Protein AF-A0A933MH12-F1 (afdb_monomer)

Solvent-accessible surface area (backbone atoms only — not comparable to full-atom values): 6310 Å² total; per-residue (Å²): 103,82,48,74,53,72,46,78,41,47,100,91,42,72,48,76,49,78,44,89,44,95,62,58,70,66,58,59,49,60,70,42,44,69,66,73,67,57,64,29,44,34,90,77,77,70,43,64,67,54,45,81,44,81,46,67,45,95,81,70,70,41,64,34,37,32,40,38,23,82,86,76,54,26,32,34,44,34,38,51,37,72,75,65,65,83,42,71,45,66,52,86,57,58,44,60,78,69,82,73,78,83,126

pLDDT: mean 71.12, std 11.51, range [38.84, 87.62]

Nearest PDB structures (foldseek):
  7qby-assembly1_A  TM=3.092E-01  e=1.648E+00  Homo sapiens
  7jsq-assembly1_A  TM=4.325E-01  e=9.196E+00  Homo sapiens
  2yro-assembly1_A  TM=3.444E-01  e=9.196E+00  Homo sapiens
  5kz5-assembly1_J  TM=2.693E-01  e=5.185E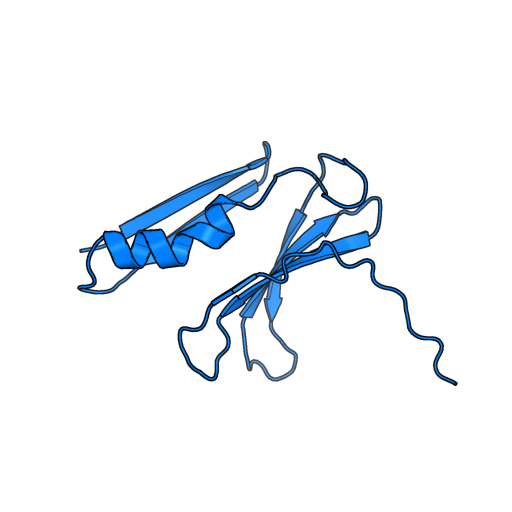+00  Homo sapiens
  2it9-assembly1_A  TM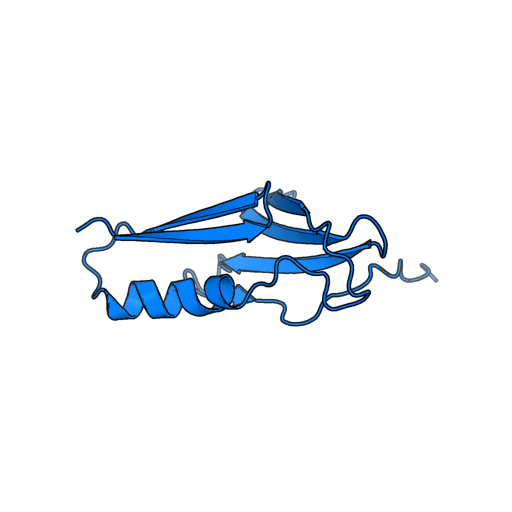=3.041E-01  e=9.739E+00  Prochlorococcus marinus str. NATL2A

Foldseek 3Di:
DKDWDKDDQAPVDIDIDIDDDPDDPVVVCVLCVLVVPHHCAAPVPRHNDWDKDWDADPVSQFIKIWIADPPQRWIWIWGAHVVVGPRIDTPPDRDHDDPDPPD

Secondary structure (DSSP, 8-state):
--EEEEEEEETTEEEEEEE-SS--HHHHHHHHHHHHT--SS-TTT--S--EEEEEE-TTS--EEEEEE-TTT-EEEEEEEETTTTTEEEE--S-EE--PPP--

Sequence (103 aa):
MEITVTKKINPTTQISIKFDEEGDLKEALLKATPFMQMSGTCGACGDDKVILQARQTKDGKYIYVELYCPKCKAKQSFGEYKQPKGALFLKGKWEKYTPQPQA

Structure (mmCIF, N/CA/C/O backbone):
data_AF-A0A933MH12-F1
#
_entry.id   AF-A0A933MH12-F1
#
loop_
_atom_site.group_PDB
_atom_site.id
_atom_site.type_symbol
_atom_site.label_atom_id
_atom_site.label_alt_id
_atom_site.label_comp_id
_atom_site.label_asym_id
_atom_site.label_entity_id
_atom_site.label_seq_id
_atom_site.pdbx_PDB_ins_code
_atom_site.Cartn_x
_atom_site.Cartn_y
_atom_site.Cartn_z
_atom_site.occupancy
_atom_site.B_iso_or_equiv
_atom_site.auth_seq_id
_atom_site.auth_comp_id
_atom_site.auth_asym_id
_atom_site.auth_atom_id
_atom_site.pdbx_PDB_model_num
ATOM 1 N N . MET A 1 1 ? -11.505 15.671 16.297 1.00 64.38 1 MET A N 1
ATOM 2 C CA . MET A 1 1 ? -10.247 16.241 15.762 1.00 64.38 1 MET A CA 1
ATOM 3 C C . MET A 1 1 ? -9.911 15.433 14.518 1.00 64.38 1 MET A C 1
ATOM 5 O O . MET A 1 1 ? -9.982 14.220 14.612 1.00 64.38 1 MET A O 1
ATOM 9 N N . GLU A 1 2 ? -9.642 16.058 13.369 1.00 70.06 2 GLU A N 1
ATOM 10 C CA . GLU A 1 2 ? -9.287 15.323 12.139 1.00 70.06 2 GLU A CA 1
ATOM 11 C C . GLU A 1 2 ? -7.762 15.143 12.093 1.00 70.06 2 GLU A C 1
ATOM 13 O O . GLU A 1 2 ? -7.023 16.126 12.188 1.00 70.06 2 GLU A O 1
ATOM 18 N N . ILE A 1 3 ? -7.281 13.902 11.963 1.00 72.44 3 ILE A N 1
ATOM 19 C CA . ILE A 1 3 ? -5.850 13.608 11.792 1.00 72.44 3 ILE A CA 1
ATOM 20 C C . ILE A 1 3 ? -5.639 13.043 10.390 1.00 72.44 3 ILE A C 1
ATOM 22 O O . ILE A 1 3 ? -6.163 11.985 10.049 1.00 72.44 3 ILE A O 1
ATOM 26 N N . THR A 1 4 ? -4.826 13.723 9.581 1.00 78.94 4 THR A N 1
ATOM 27 C CA . THR A 1 4 ? -4.416 13.229 8.260 1.00 78.94 4 THR A CA 1
ATOM 28 C C . THR A 1 4 ? -2.946 12.821 8.285 1.00 78.94 4 THR A C 1
ATOM 30 O O . THR A 1 4 ? -2.067 13.661 8.471 1.00 78.94 4 THR A O 1
ATOM 33 N N . VAL A 1 5 ? -2.658 11.540 8.039 1.00 76.19 5 VAL A N 1
ATOM 34 C CA . VAL A 1 5 ? -1.289 11.040 7.856 1.00 76.19 5 VAL A CA 1
ATOM 35 C C . VAL A 1 5 ? -1.005 10.905 6.370 1.00 76.19 5 VAL A C 1
ATOM 37 O O . VAL A 1 5 ? -1.683 10.165 5.660 1.00 76.19 5 VAL A O 1
ATOM 40 N N . THR A 1 6 ? 0.010 11.621 5.892 1.00 81.00 6 THR A N 1
ATOM 41 C CA . THR A 1 6 ? 0.408 11.617 4.483 1.00 81.00 6 THR A CA 1
ATOM 42 C C . THR A 1 6 ? 1.820 11.084 4.320 1.00 81.00 6 THR A C 1
ATOM 44 O O . THR A 1 6 ? 2.734 11.492 5.032 1.00 81.00 6 THR A O 1
ATOM 47 N N . LYS A 1 7 ? 2.013 10.215 3.327 1.00 80.69 7 LYS A N 1
ATOM 48 C CA . LYS A 1 7 ? 3.321 9.702 2.944 1.00 80.69 7 LYS A CA 1
ATOM 49 C C . LYS A 1 7 ? 3.502 9.689 1.435 1.00 80.69 7 LYS A C 1
ATOM 51 O O . LYS A 1 7 ? 2.714 9.098 0.698 1.00 80.69 7 LYS A O 1
ATOM 56 N N . LYS A 1 8 ? 4.611 10.271 0.985 1.00 82.00 8 LYS A N 1
ATOM 57 C CA . LYS A 1 8 ? 5.098 10.124 -0.385 1.00 82.00 8 LYS A CA 1
ATOM 58 C C . LYS A 1 8 ? 5.810 8.779 -0.530 1.00 82.00 8 LYS A C 1
ATOM 60 O O . LYS A 1 8 ? 6.713 8.471 0.243 1.00 82.00 8 LYS A O 1
ATOM 65 N N . ILE A 1 9 ? 5.380 7.975 -1.496 1.00 77.88 9 ILE A N 1
ATOM 66 C CA . ILE A 1 9 ? 5.941 6.647 -1.773 1.00 77.88 9 ILE A CA 1
ATOM 67 C C . ILE A 1 9 ? 7.058 6.760 -2.808 1.00 77.88 9 ILE A C 1
ATOM 69 O O . ILE A 1 9 ? 8.132 6.207 -2.617 1.00 77.88 9 ILE A O 1
ATOM 73 N N . ASN A 1 10 ? 6.832 7.517 -3.880 1.00 78.06 10 ASN A N 1
ATOM 74 C CA . ASN A 1 10 ? 7.808 7.796 -4.935 1.00 78.06 10 ASN A CA 1
ATOM 75 C C . ASN A 1 10 ? 7.471 9.162 -5.584 1.00 78.06 10 ASN A C 1
ATOM 77 O O . ASN A 1 10 ? 6.556 9.842 -5.106 1.00 78.06 10 ASN A O 1
ATOM 81 N N . PRO A 1 11 ? 8.184 9.629 -6.630 1.00 79.06 11 PRO A N 1
ATOM 82 C CA . PRO A 1 11 ? 7.911 10.931 -7.240 1.00 79.06 11 PRO A CA 1
ATOM 83 C C . PRO A 1 11 ? 6.467 11.132 -7.718 1.00 79.06 11 PRO A C 1
ATOM 85 O O . PRO A 1 11 ? 6.001 12.267 -7.706 1.00 79.06 11 PRO A O 1
ATOM 88 N N . THR A 1 12 ? 5.764 10.058 -8.092 1.00 76.94 12 THR A N 1
ATOM 89 C CA . THR A 1 12 ? 4.429 10.102 -8.711 1.00 76.94 12 THR A CA 1
ATOM 90 C C . THR A 1 12 ? 3.305 9.572 -7.818 1.00 76.94 12 THR A C 1
ATOM 92 O O . THR A 1 12 ? 2.142 9.653 -8.200 1.00 76.94 12 THR A O 1
ATOM 95 N N . THR A 1 13 ? 3.619 9.030 -6.637 1.00 74.81 13 THR A N 1
ATOM 96 C CA . THR A 1 13 ? 2.655 8.325 -5.780 1.00 74.81 13 THR A CA 1
ATOM 97 C C . THR A 1 13 ? 2.713 8.829 -4.342 1.00 74.81 13 THR A C 1
ATOM 99 O O . THR A 1 13 ? 3.769 8.812 -3.702 1.00 74.81 13 THR A O 1
ATOM 102 N N . GLN A 1 14 ? 1.552 9.205 -3.805 1.00 80.00 14 GLN A N 1
ATOM 103 C CA . GLN A 1 14 ? 1.354 9.631 -2.420 1.00 80.00 14 GLN A CA 1
ATOM 104 C C . GLN A 1 14 ? 0.133 8.923 -1.825 1.00 80.00 14 GLN A C 1
ATOM 106 O O . GLN A 1 14 ? -0.856 8.691 -2.515 1.00 80.00 14 GLN A O 1
ATOM 111 N N . ILE A 1 15 ? 0.214 8.591 -0.538 1.00 74.38 15 ILE A N 1
ATOM 112 C CA . ILE A 1 15 ? -0.876 8.030 0.260 1.00 74.38 15 ILE A CA 1
ATOM 113 C C . ILE A 1 15 ? -1.260 9.062 1.313 1.00 74.38 15 ILE A C 1
ATOM 115 O O . ILE A 1 15 ? -0.383 9.569 2.009 1.00 74.38 15 ILE A O 1
ATOM 119 N N . SER A 1 16 ? -2.554 9.333 1.454 1.00 74.50 16 SER A N 1
ATOM 120 C CA . SER A 1 16 ? -3.105 10.138 2.543 1.00 74.50 16 SER A CA 1
ATOM 121 C C . SER A 1 16 ? -4.213 9.345 3.227 1.00 74.50 16 SER A C 1
ATOM 123 O O . SER A 1 16 ? -5.162 8.916 2.573 1.00 74.50 16 SER A O 1
ATOM 125 N N . ILE A 1 17 ? -4.068 9.121 4.530 1.00 72.50 17 ILE A N 1
ATOM 126 C CA . ILE A 1 17 ? -5.026 8.399 5.368 1.00 72.50 17 ILE A CA 1
ATOM 127 C C . ILE A 1 17 ? -5.633 9.407 6.328 1.00 72.50 17 ILE A C 1
ATOM 129 O O . ILE A 1 17 ? -4.904 10.090 7.048 1.00 72.50 17 ILE A O 1
ATOM 133 N N . LYS A 1 18 ? -6.959 9.498 6.311 1.00 73.44 18 LYS A N 1
ATOM 134 C CA . LYS A 1 18 ? -7.728 10.325 7.233 1.00 73.44 18 LYS A CA 1
ATOM 135 C C . LYS A 1 18 ? -8.254 9.460 8.369 1.00 73.44 18 LYS A C 1
ATOM 137 O O . LYS A 1 18 ? -8.785 8.380 8.116 1.00 73.44 18 LYS A O 1
ATOM 142 N N . PHE A 1 19 ? -8.087 9.939 9.592 1.00 71.88 19 PHE A N 1
ATOM 143 C CA . PHE A 1 19 ? -8.638 9.341 10.797 1.00 71.88 19 PHE A CA 1
ATOM 144 C C . PHE A 1 19 ? -9.685 10.301 11.367 1.00 71.88 19 PHE A C 1
ATOM 146 O O . PHE A 1 19 ? -9.345 11.378 11.863 1.00 71.88 19 PHE A O 1
ATOM 153 N N . ASP A 1 20 ? -10.947 9.891 11.260 1.00 64.12 20 ASP A N 1
ATOM 154 C CA . ASP A 1 20 ? -12.124 10.570 11.804 1.00 64.12 20 ASP A CA 1
ATOM 155 C C . ASP A 1 20 ? -12.561 9.861 13.093 1.00 64.12 20 ASP A C 1
ATOM 157 O O . ASP A 1 20 ? -13.587 9.190 13.133 1.00 64.12 20 ASP A O 1
ATOM 161 N N . GLU A 1 21 ? -11.756 9.938 14.151 1.00 57.44 21 GLU A N 1
ATOM 162 C CA . GLU A 1 21 ? -12.153 9.441 15.473 1.00 57.44 21 GLU A CA 1
ATOM 163 C C . GLU A 1 21 ? -11.753 10.468 16.542 1.00 57.44 21 GLU A C 1
ATOM 165 O O . GLU A 1 21 ? -10.739 11.155 16.416 1.00 57.44 21 GLU A O 1
ATOM 170 N N . GLU A 1 22 ? -12.509 10.555 17.641 1.00 56.59 22 GLU A N 1
ATOM 171 C CA . GLU A 1 22 ? -12.093 11.213 18.900 1.00 56.59 22 GLU A CA 1
ATOM 172 C C . GLU A 1 22 ? -10.926 10.462 19.593 1.00 56.59 22 GLU A C 1
ATOM 174 O O . GLU A 1 22 ? -10.758 10.516 20.808 1.00 56.59 22 GLU A O 1
ATOM 179 N N . GLY A 1 23 ? -10.131 9.723 18.816 1.00 57.50 23 GLY A N 1
ATOM 180 C CA . GLY A 1 23 ? -9.059 8.847 19.256 1.00 57.50 23 GLY A CA 1
ATOM 181 C C . GLY A 1 23 ? -7.724 9.577 19.322 1.00 57.50 23 GLY A C 1
ATOM 182 O O . GLY A 1 23 ? -7.341 10.312 18.412 1.00 57.50 23 GLY A O 1
ATOM 183 N N . ASP A 1 24 ? -7.027 9.346 20.430 1.00 66.12 24 ASP A N 1
ATOM 184 C CA . ASP A 1 24 ? -5.679 9.805 20.748 1.00 66.12 24 ASP A CA 1
ATOM 185 C C . ASP A 1 24 ? -4.752 9.745 19.515 1.00 66.12 24 ASP A C 1
ATOM 187 O O . ASP A 1 24 ? -4.664 8.721 18.832 1.00 66.12 24 ASP A O 1
ATOM 191 N N . LEU A 1 25 ? -4.028 10.837 19.237 1.00 69.00 25 LEU A N 1
ATOM 192 C CA . LEU A 1 25 ? -3.037 10.954 18.157 1.00 69.00 25 LEU A CA 1
ATOM 193 C C . LEU A 1 25 ? -2.110 9.729 18.068 1.00 69.00 25 LEU A C 1
ATOM 195 O O . LEU A 1 25 ? -1.698 9.329 16.977 1.00 69.00 25 LEU A O 1
ATOM 199 N N . LYS A 1 26 ? -1.808 9.105 19.211 1.00 68.38 26 LYS A N 1
ATOM 200 C CA . LYS A 1 26 ? -1.008 7.880 19.292 1.00 68.38 26 LYS A CA 1
ATOM 201 C C . LYS A 1 26 ? -1.639 6.700 18.555 1.00 68.38 26 LYS A C 1
ATOM 203 O O . LYS A 1 26 ? -0.922 5.961 17.887 1.00 68.38 26 LYS A O 1
ATOM 208 N N . GLU A 1 27 ? -2.952 6.519 18.641 1.00 70.00 27 GLU A N 1
ATOM 209 C CA . GLU A 1 27 ? -3.647 5.409 17.987 1.00 70.00 27 GLU A CA 1
ATOM 210 C C . GLU A 1 27 ? -3.656 5.581 16.463 1.00 70.00 27 GLU A C 1
ATOM 212 O O . GLU A 1 27 ? -3.360 4.636 15.728 1.00 70.00 27 GLU A O 1
ATOM 217 N N . ALA A 1 28 ? -3.889 6.806 15.983 1.00 69.56 28 ALA A N 1
ATOM 218 C CA . ALA A 1 28 ? -3.790 7.138 14.562 1.00 69.56 28 ALA A CA 1
ATOM 219 C C . ALA A 1 28 ? -2.374 6.870 14.013 1.00 69.56 28 ALA A C 1
ATOM 221 O O . ALA A 1 28 ? -2.212 6.278 12.943 1.00 69.56 28 ALA A O 1
ATOM 222 N N . LEU A 1 29 ? -1.332 7.234 14.770 1.00 69.00 29 LEU A N 1
ATOM 223 C CA . LEU A 1 29 ? 0.062 6.963 14.399 1.00 69.00 29 LEU A CA 1
ATOM 224 C C . LEU A 1 29 ? 0.395 5.462 14.400 1.00 69.00 29 LEU A C 1
ATOM 226 O O . LEU A 1 29 ? 1.077 4.985 13.487 1.00 69.00 29 LEU A O 1
ATOM 230 N N . LEU A 1 30 ? -0.115 4.692 15.366 1.00 72.50 30 LEU A N 1
ATOM 231 C CA . LEU A 1 30 ? 0.046 3.233 15.396 1.00 72.50 30 LEU A CA 1
ATOM 232 C C . LEU A 1 30 ? -0.629 2.574 14.188 1.00 72.50 30 LEU A C 1
ATOM 234 O O . LEU A 1 30 ? 0.005 1.773 13.498 1.00 72.50 30 LEU A O 1
ATOM 238 N N . LYS A 1 31 ? -1.865 2.977 13.862 1.00 69.19 31 LYS A N 1
ATOM 239 C CA . LYS A 1 31 ? -2.582 2.521 12.661 1.00 69.19 31 LYS A CA 1
ATOM 240 C C . LYS A 1 31 ? -1.836 2.903 11.375 1.00 69.19 31 LYS A C 1
ATOM 242 O O . LYS A 1 31 ? -1.790 2.117 10.434 1.00 69.19 31 LYS A O 1
ATOM 247 N N . ALA A 1 32 ? -1.184 4.064 11.329 1.00 71.56 32 ALA A N 1
ATOM 248 C CA . ALA A 1 32 ? -0.426 4.511 10.159 1.00 71.56 32 ALA A CA 1
ATOM 249 C C . ALA A 1 32 ? 0.971 3.868 10.015 1.00 71.56 32 ALA A C 1
ATOM 251 O O . ALA A 1 32 ? 1.554 3.898 8.927 1.00 71.56 32 ALA A O 1
ATOM 252 N N . THR A 1 33 ? 1.520 3.269 11.077 1.00 72.56 33 THR A N 1
ATOM 253 C CA . THR A 1 33 ? 2.900 2.743 11.112 1.00 72.56 33 THR A CA 1
ATOM 254 C C . THR A 1 33 ? 3.219 1.753 9.975 1.00 72.56 33 THR A C 1
ATOM 256 O O . THR A 1 33 ? 4.259 1.918 9.331 1.00 72.56 33 THR A O 1
ATOM 259 N N . PRO A 1 34 ? 2.350 0.781 9.629 1.00 69.62 34 PRO A N 1
ATOM 260 C CA . PRO A 1 34 ? 2.612 -0.136 8.517 1.00 69.62 34 PRO A CA 1
ATOM 261 C C . PRO A 1 34 ? 2.751 0.579 7.163 1.00 69.62 34 PRO A C 1
ATOM 263 O O . PRO A 1 34 ? 3.621 0.241 6.362 1.00 69.62 34 PRO A O 1
ATOM 266 N N . PHE A 1 35 ? 1.950 1.622 6.926 1.00 71.00 35 PHE A N 1
ATOM 267 C CA . PHE A 1 35 ? 2.017 2.445 5.713 1.00 71.00 35 PHE A CA 1
ATOM 268 C C . PHE A 1 35 ? 3.306 3.282 5.693 1.00 71.00 35 PHE A C 1
ATOM 270 O O . PHE A 1 35 ? 3.983 3.420 4.667 1.00 71.00 35 PHE A O 1
ATOM 277 N N . MET A 1 36 ? 3.715 3.774 6.865 1.00 72.31 36 MET A N 1
ATOM 278 C CA . MET A 1 36 ? 4.971 4.498 7.059 1.00 72.31 36 MET A CA 1
ATOM 279 C C . MET A 1 36 ? 6.220 3.644 6.813 1.00 72.31 36 MET A C 1
ATOM 281 O O . MET A 1 36 ? 7.271 4.207 6.514 1.00 72.31 36 MET A O 1
ATOM 285 N N . GLN A 1 37 ? 6.114 2.315 6.782 1.00 71.56 37 GLN A N 1
ATOM 286 C CA . GLN A 1 37 ? 7.222 1.415 6.429 1.00 71.56 37 GLN A CA 1
ATOM 287 C C . GLN A 1 37 ? 7.290 1.047 4.939 1.00 71.56 37 GLN A C 1
ATOM 289 O O . GLN A 1 37 ? 8.274 0.470 4.484 1.00 71.56 37 GLN A O 1
ATOM 294 N N . MET A 1 38 ? 6.279 1.404 4.144 1.00 73.12 38 MET A N 1
ATOM 295 C CA . MET A 1 38 ? 6.241 1.062 2.719 1.00 73.12 38 MET A CA 1
ATOM 296 C C . MET A 1 38 ? 7.343 1.766 1.919 1.00 73.12 38 MET A C 1
ATOM 298 O O . MET A 1 38 ? 7.471 2.988 1.973 1.00 73.12 38 MET A O 1
ATOM 302 N N . SER A 1 39 ? 8.126 1.014 1.155 1.00 74.88 39 SER A N 1
ATOM 303 C CA . SER A 1 39 ? 9.147 1.593 0.281 1.00 74.88 39 SER A CA 1
ATOM 304 C C . SER A 1 39 ? 8.566 1.917 -1.096 1.00 74.88 39 SER A C 1
ATOM 306 O O . SER A 1 39 ? 7.731 1.175 -1.615 1.00 74.88 39 SER A O 1
ATOM 308 N N . GLY A 1 40 ? 9.050 3.001 -1.707 1.00 75.81 40 GLY A N 1
ATOM 309 C CA . GLY A 1 40 ? 8.850 3.280 -3.133 1.00 75.81 40 GLY A CA 1
ATOM 310 C C . GLY A 1 40 ? 9.572 2.307 -4.057 1.00 75.81 40 GLY A C 1
ATOM 311 O O . GLY A 1 40 ? 9.351 2.338 -5.261 1.00 75.81 40 GLY A O 1
ATOM 312 N N . THR A 1 41 ? 10.411 1.442 -3.493 1.00 84.44 41 THR A N 1
ATOM 313 C CA . THR A 1 41 ? 11.199 0.444 -4.205 1.00 84.44 41 THR A CA 1
ATOM 314 C C . THR A 1 41 ? 10.639 -0.954 -3.966 1.00 84.44 41 THR A C 1
ATOM 316 O O . THR A 1 41 ? 10.250 -1.323 -2.855 1.00 84.44 41 THR A O 1
ATOM 319 N N . CYS A 1 42 ? 10.636 -1.773 -5.011 1.00 84.94 42 CYS A N 1
ATOM 320 C CA . CYS A 1 42 ? 10.226 -3.162 -4.955 1.00 84.94 42 CYS A CA 1
ATOM 321 C C . CYS A 1 42 ? 11.219 -3.999 -4.142 1.00 84.94 42 CYS A C 1
ATOM 323 O O . CYS A 1 42 ? 12.338 -4.249 -4.589 1.00 84.94 42 CYS A O 1
ATOM 325 N N . GLY A 1 43 ? 10.784 -4.542 -3.004 1.00 82.94 43 GLY A N 1
ATOM 326 C CA . GLY A 1 43 ? 11.616 -5.408 -2.159 1.00 82.94 43 GLY A CA 1
ATOM 327 C C . GLY A 1 43 ? 12.004 -6.754 -2.790 1.00 82.94 43 GLY A C 1
ATOM 328 O O . GLY A 1 43 ? 12.866 -7.440 -2.256 1.00 82.94 43 GLY A O 1
ATOM 329 N N . ALA A 1 44 ? 11.398 -7.146 -3.919 1.00 85.12 44 ALA A N 1
ATOM 330 C CA . ALA A 1 44 ? 11.714 -8.400 -4.613 1.00 85.12 44 ALA A CA 1
ATOM 331 C C . ALA A 1 44 ? 12.732 -8.258 -5.756 1.00 85.12 44 ALA A C 1
ATOM 333 O O . ALA A 1 44 ? 13.360 -9.246 -6.130 1.00 85.12 44 ALA A O 1
ATOM 334 N N . CYS A 1 45 ? 12.850 -7.079 -6.373 1.00 85.94 45 CYS A N 1
ATOM 335 C CA . CYS A 1 45 ? 13.737 -6.884 -7.530 1.00 85.94 45 CYS A CA 1
ATOM 336 C C . CYS A 1 45 ? 14.506 -5.557 -7.537 1.00 85.94 45 CYS A C 1
ATOM 338 O O . CYS A 1 45 ? 15.235 -5.298 -8.490 1.00 85.94 45 CYS A O 1
ATOM 340 N N . GLY A 1 46 ? 14.330 -4.719 -6.512 1.00 85.12 46 GLY A N 1
ATOM 341 C CA . GLY A 1 46 ? 15.027 -3.442 -6.358 1.00 85.12 46 GLY A CA 1
ATOM 342 C C . GLY A 1 46 ? 14.554 -2.324 -7.288 1.00 85.12 46 GLY A C 1
ATOM 343 O O . GLY A 1 46 ? 15.157 -1.261 -7.293 1.00 85.12 46 GLY A O 1
ATOM 344 N N . ASP A 1 47 ? 13.505 -2.544 -8.083 1.00 86.12 47 ASP A N 1
ATOM 345 C CA . ASP A 1 47 ? 13.002 -1.532 -9.015 1.00 86.12 47 ASP A CA 1
ATOM 346 C C . ASP A 1 47 ? 12.268 -0.401 -8.288 1.00 86.12 47 ASP A C 1
ATOM 348 O O . ASP A 1 47 ? 11.486 -0.658 -7.375 1.00 86.12 47 ASP A O 1
ATOM 352 N N . ASP A 1 48 ? 12.498 0.841 -8.694 1.00 83.62 48 ASP A N 1
ATOM 353 C CA . ASP A 1 48 ? 11.899 2.047 -8.115 1.00 83.62 48 ASP A CA 1
ATOM 354 C C . ASP A 1 48 ? 10.530 2.394 -8.721 1.00 83.62 48 ASP A C 1
ATOM 356 O O . ASP A 1 48 ? 9.799 3.238 -8.192 1.00 83.62 48 ASP A O 1
ATOM 360 N N . LYS A 1 49 ? 10.132 1.718 -9.807 1.00 83.62 49 LYS A N 1
ATOM 361 C CA . LYS A 1 49 ? 8.785 1.840 -10.363 1.00 83.62 49 LYS A CA 1
ATOM 362 C C . LYS A 1 49 ? 7.856 0.907 -9.614 1.00 83.62 49 LYS A C 1
ATOM 364 O O . LYS A 1 49 ? 7.692 -0.265 -9.946 1.00 83.62 49 LYS A O 1
ATOM 369 N N . VAL A 1 50 ? 7.202 1.459 -8.604 1.00 84.12 50 VAL A N 1
ATOM 370 C CA . VAL A 1 50 ? 6.121 0.796 -7.880 1.00 84.12 50 VAL A 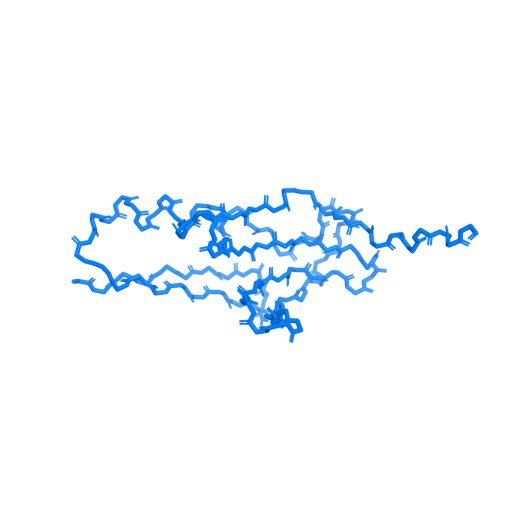CA 1
ATOM 371 C C . VAL A 1 50 ? 4.828 1.576 -8.071 1.00 84.12 50 VAL A C 1
ATOM 373 O O . VAL A 1 50 ? 4.799 2.798 -7.943 1.00 84.12 50 VAL A O 1
ATOM 376 N N . ILE A 1 51 ? 3.753 0.856 -8.379 1.00 84.19 51 ILE A N 1
ATOM 377 C CA . ILE A 1 51 ? 2.424 1.422 -8.605 1.00 84.19 51 ILE A CA 1
ATOM 378 C C . ILE A 1 51 ? 1.542 1.069 -7.417 1.00 84.19 51 ILE A C 1
ATOM 380 O O . ILE A 1 51 ? 1.465 -0.093 -7.028 1.00 84.19 51 ILE A O 1
ATOM 384 N N . LEU A 1 52 ? 0.849 2.063 -6.872 1.00 81.94 52 LEU A N 1
ATOM 385 C CA . LEU A 1 52 ? -0.173 1.862 -5.857 1.00 81.94 52 LEU A CA 1
ATOM 386 C C . LEU A 1 52 ? -1.541 1.669 -6.514 1.00 81.94 52 LEU A C 1
ATOM 388 O O . LEU A 1 52 ? -1.939 2.470 -7.357 1.00 81.94 52 LEU A O 1
ATOM 392 N N . GLN A 1 53 ? -2.266 0.625 -6.126 1.00 82.12 53 GLN A N 1
ATOM 393 C CA . GLN A 1 53 ? -3.594 0.319 -6.656 1.00 82.12 53 GLN A CA 1
ATOM 394 C C . GLN A 1 53 ? -4.562 0.023 -5.518 1.00 82.12 53 GLN A C 1
ATOM 396 O O . GLN A 1 53 ? -4.260 -0.788 -4.649 1.00 82.12 53 GLN A O 1
ATOM 401 N N . ALA A 1 54 ? -5.745 0.634 -5.545 1.00 75.69 54 ALA A N 1
ATOM 402 C CA . ALA A 1 54 ? -6.863 0.204 -4.716 1.00 7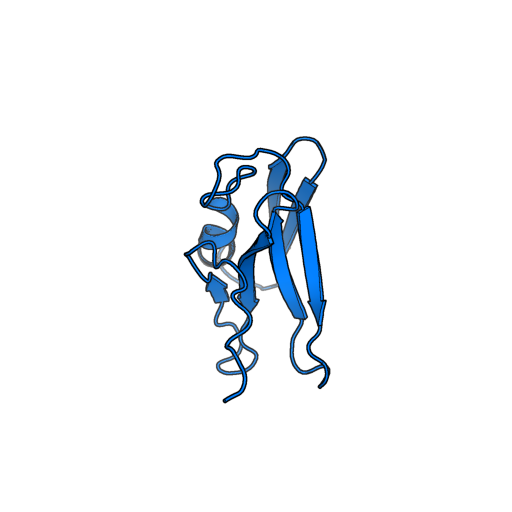5.69 54 ALA A CA 1
ATOM 403 C C . ALA A 1 54 ? -7.638 -0.897 -5.452 1.00 75.69 54 ALA A C 1
ATOM 405 O O . ALA A 1 54 ? -7.945 -0.781 -6.639 1.00 75.69 54 ALA A O 1
ATOM 406 N N . ARG A 1 55 ? -7.944 -1.981 -4.748 1.00 73.75 55 ARG A N 1
ATOM 407 C CA . ARG A 1 55 ? -8.666 -3.145 -5.253 1.00 73.75 55 ARG A CA 1
ATOM 408 C C . ARG A 1 55 ? -9.873 -3.399 -4.371 1.00 73.75 55 ARG A C 1
ATOM 410 O O . ARG A 1 55 ? -9.784 -3.361 -3.148 1.00 73.75 55 ARG A O 1
ATOM 417 N N . GLN A 1 56 ? -10.992 -3.717 -5.000 1.00 69.62 56 GLN A N 1
ATOM 418 C CA . GLN A 1 56 ? -12.198 -4.169 -4.324 1.00 69.62 56 GLN A CA 1
ATOM 419 C C . GLN A 1 56 ? -12.378 -5.660 -4.599 1.00 69.62 56 GLN A C 1
ATOM 421 O O . GLN A 1 56 ? -12.172 -6.118 -5.726 1.00 69.62 56 GLN A O 1
ATOM 426 N N . THR A 1 57 ? -12.734 -6.440 -3.581 1.00 68.69 57 THR A N 1
ATOM 427 C CA . THR A 1 57 ? -13.070 -7.850 -3.806 1.00 68.69 57 THR A CA 1
ATOM 428 C C . THR A 1 57 ? -14.369 -8.005 -4.581 1.00 68.69 57 THR A C 1
ATOM 430 O O . THR A 1 57 ? -15.247 -7.149 -4.504 1.00 68.69 57 THR A O 1
ATOM 433 N N . LYS A 1 58 ? -14.491 -9.117 -5.322 1.00 66.56 58 LYS A N 1
ATOM 434 C CA . LYS A 1 58 ? -15.658 -9.417 -6.172 1.00 66.56 58 LYS A CA 1
ATOM 435 C C . LYS A 1 58 ? -16.983 -9.342 -5.409 1.00 66.56 58 LYS A C 1
ATOM 437 O O . LYS A 1 58 ? -17.970 -8.882 -5.962 1.00 66.56 58 LYS A O 1
ATOM 442 N N . ASP A 1 59 ? -16.972 -9.701 -4.128 1.00 65.75 59 ASP A N 1
ATOM 443 C CA . ASP A 1 59 ? -18.164 -9.677 -3.275 1.00 65.75 59 ASP A CA 1
ATOM 444 C C . ASP A 1 59 ? -18.453 -8.288 -2.671 1.00 65.75 59 ASP A C 1
ATOM 446 O O . ASP A 1 59 ? -19.268 -8.166 -1.758 1.00 65.75 59 ASP A O 1
ATOM 450 N N . GLY A 1 60 ? -17.710 -7.241 -3.064 1.00 59.50 60 GLY A N 1
ATOM 451 C CA . GLY A 1 60 ? -17.765 -5.906 -2.449 1.00 59.50 60 GLY A CA 1
ATOM 452 C C . GLY A 1 60 ? -17.350 -5.900 -0.970 1.00 59.50 60 GLY A C 1
ATOM 453 O O . GLY A 1 60 ? -17.500 -4.907 -0.248 1.00 59.50 60 GLY A O 1
ATOM 454 N N . LYS A 1 61 ? -16.828 -7.034 -0.491 1.00 55.78 61 LYS A N 1
ATOM 455 C CA . LYS A 1 61 ? -16.627 -7.311 0.922 1.00 55.78 61 LYS A CA 1
ATOM 456 C C . LYS A 1 61 ? -15.391 -6.653 1.496 1.00 55.78 61 LYS A C 1
ATOM 458 O O . LYS A 1 61 ? -15.330 -6.636 2.702 1.00 55.78 61 LYS A O 1
ATOM 463 N N . TYR A 1 62 ? -14.463 -6.072 0.750 1.00 59.44 62 TYR A N 1
A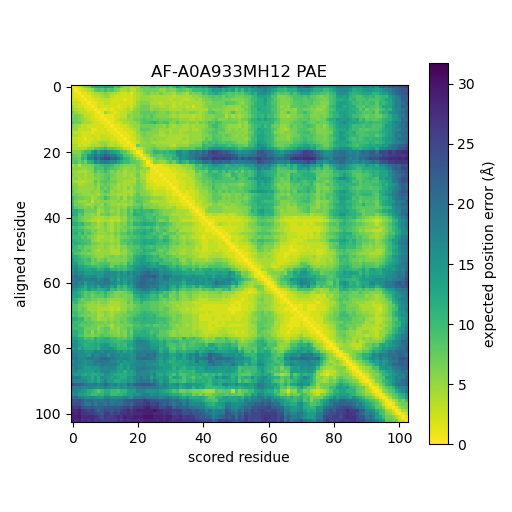TOM 464 C CA . TYR A 1 62 ? -13.448 -5.162 1.301 1.00 59.44 62 TYR A CA 1
ATOM 465 C C . TYR A 1 62 ? -12.718 -4.435 0.177 1.00 59.44 62 TYR A C 1
ATOM 467 O O . TYR A 1 62 ? -12.597 -4.959 -0.932 1.00 59.44 62 TYR A O 1
ATOM 475 N N . ILE A 1 63 ? -12.252 -3.226 0.487 1.00 64.94 63 ILE A N 1
ATOM 476 C CA . ILE A 1 63 ? -11.284 -2.491 -0.320 1.00 64.94 63 ILE A CA 1
ATOM 477 C C . ILE A 1 63 ? -9.930 -2.718 0.343 1.00 64.94 63 ILE A C 1
ATOM 479 O O . ILE A 1 63 ? -9.784 -2.517 1.546 1.00 64.94 63 ILE A O 1
ATOM 483 N N . TYR A 1 64 ? -8.957 -3.171 -0.429 1.00 73.12 64 TYR A N 1
ATOM 484 C CA . TYR A 1 64 ? -7.569 -3.249 -0.004 1.00 73.12 64 TYR A CA 1
ATOM 485 C C . TYR A 1 64 ? -6.719 -2.465 -0.989 1.00 73.12 64 TYR A C 1
ATOM 487 O O . TYR A 1 64 ? -7.139 -2.171 -2.107 1.00 73.12 64 TYR A O 1
ATOM 495 N N . VAL A 1 65 ? -5.514 -2.119 -0.580 1.00 77.25 65 VAL A N 1
ATOM 496 C CA . VAL A 1 65 ? -4.563 -1.442 -1.443 1.00 77.25 65 VAL A CA 1
ATOM 497 C C . VAL A 1 65 ? -3.368 -2.364 -1.646 1.00 77.25 65 VAL A C 1
ATOM 499 O O . VAL A 1 65 ? -2.987 -3.148 -0.779 1.00 77.25 65 VAL A O 1
ATOM 502 N N . GLU A 1 66 ? -2.787 -2.337 -2.832 1.00 82.81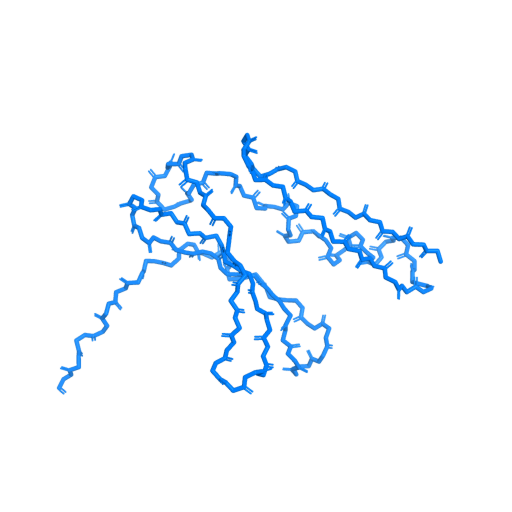 66 GLU A N 1
ATOM 503 C CA . GLU A 1 66 ? -1.603 -3.112 -3.160 1.00 82.81 66 GLU A CA 1
ATOM 504 C C . GLU A 1 66 ? -0.563 -2.235 -3.847 1.00 82.81 66 GLU A C 1
ATOM 506 O O . GLU A 1 66 ? -0.879 -1.410 -4.703 1.00 82.81 66 GLU A O 1
ATOM 511 N N . LEU A 1 67 ? 0.697 -2.420 -3.464 1.00 83.25 67 LEU A N 1
ATOM 512 C CA . LEU A 1 67 ? 1.830 -2.037 -4.286 1.00 83.25 67 LEU A CA 1
ATOM 513 C C . LEU A 1 67 ? 2.076 -3.139 -5.301 1.00 83.25 67 LEU A C 1
ATOM 515 O O . LEU A 1 67 ? 2.163 -4.312 -4.943 1.00 83.25 67 LEU A O 1
ATOM 519 N N . TYR A 1 68 ? 2.244 -2.748 -6.551 1.00 86.44 68 TYR A N 1
ATOM 520 C CA . TYR A 1 68 ? 2.536 -3.630 -7.664 1.00 86.44 68 TYR A CA 1
ATOM 521 C C . TYR A 1 68 ? 3.817 -3.175 -8.359 1.00 86.44 68 TYR A C 1
ATOM 523 O O . TYR A 1 68 ? 3.960 -2.006 -8.724 1.00 86.44 68 TYR A O 1
ATOM 531 N N . C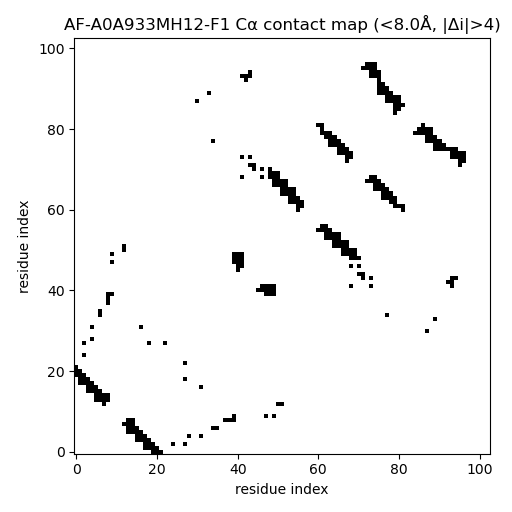YS A 1 69 ? 4.748 -4.107 -8.567 1.00 87.62 69 CYS A N 1
ATOM 532 C CA . CYS A 1 69 ? 5.932 -3.869 -9.382 1.00 87.62 69 CYS A CA 1
ATOM 533 C C . CYS A 1 69 ? 5.684 -4.378 -10.813 1.00 87.62 69 CYS A C 1
ATOM 535 O O . CYS A 1 69 ? 5.582 -5.592 -11.011 1.00 87.62 69 CYS A O 1
ATOM 537 N N . PRO A 1 70 ? 5.645 -3.504 -11.835 1.00 85.75 70 PRO A N 1
ATOM 538 C CA . PRO A 1 70 ? 5.411 -3.904 -13.219 1.00 85.75 70 PRO A CA 1
ATOM 539 C C . PRO A 1 70 ? 6.546 -4.753 -13.800 1.00 85.75 70 PRO A C 1
ATOM 541 O O . PRO A 1 70 ? 6.302 -5.545 -14.705 1.00 85.75 70 PRO A O 1
ATOM 544 N N . LYS A 1 71 ? 7.768 -4.637 -13.264 1.00 86.88 71 LYS A N 1
ATOM 545 C CA . LYS A 1 71 ? 8.941 -5.377 -13.745 1.00 86.88 71 LYS A CA 1
ATOM 546 C C . LYS A 1 71 ? 8.922 -6.848 -13.348 1.00 86.88 71 LYS A C 1
ATOM 548 O O . LYS A 1 71 ? 9.047 -7.718 -14.201 1.00 86.88 71 LYS A O 1
ATOM 553 N N . CYS A 1 72 ? 8.785 -7.141 -12.054 1.00 86.06 72 CYS A N 1
ATOM 554 C CA . CYS A 1 72 ? 8.856 -8.515 -11.544 1.00 86.06 72 CYS A CA 1
ATOM 555 C C . CYS A 1 72 ? 7.490 -9.114 -11.189 1.00 86.06 72 CYS A C 1
ATOM 557 O O . CYS A 1 72 ? 7.429 -10.259 -10.741 1.00 86.06 72 CYS A O 1
ATOM 559 N N . LYS A 1 73 ? 6.409 -8.339 -11.364 1.00 86.25 73 LYS A N 1
ATOM 560 C CA . LYS A 1 73 ? 5.021 -8.700 -11.037 1.00 86.25 73 LYS A CA 1
ATOM 561 C C . LYS A 1 73 ? 4.805 -9.078 -9.568 1.00 86.25 73 LYS A C 1
ATOM 563 O O . LYS A 1 73 ? 3.797 -9.696 -9.228 1.00 86.25 73 LYS A O 1
ATOM 568 N N . ALA A 1 74 ? 5.751 -8.731 -8.696 1.00 86.31 74 ALA A N 1
ATOM 569 C CA . ALA A 1 74 ? 5.588 -8.904 -7.265 1.00 86.31 74 ALA A CA 1
ATOM 570 C C . ALA A 1 74 ? 4.623 -7.852 -6.722 1.00 86.31 74 ALA A C 1
ATOM 572 O O . ALA A 1 74 ? 4.560 -6.725 -7.227 1.00 86.31 74 ALA A O 1
ATOM 573 N N . LYS A 1 75 ? 3.897 -8.230 -5.674 1.00 86.62 75 LYS A N 1
ATOM 574 C CA . LYS A 1 75 ? 2.926 -7.368 -5.013 1.00 86.62 75 LYS A CA 1
ATOM 575 C C . LYS A 1 75 ? 3.098 -7.372 -3.505 1.00 86.62 75 LYS A C 1
ATOM 577 O O . LYS A 1 75 ? 3.497 -8.377 -2.924 1.00 86.62 75 LYS A O 1
ATOM 582 N N . GLN A 1 76 ? 2.757 -6.253 -2.886 1.00 83.00 76 GLN A N 1
ATOM 583 C CA . GLN A 1 76 ? 2.677 -6.105 -1.441 1.00 83.00 76 GLN A CA 1
ATOM 584 C C . GLN A 1 76 ? 1.317 -5.503 -1.101 1.00 83.00 76 GLN A C 1
ATOM 586 O O . GLN A 1 76 ? 1.020 -4.381 -1.501 1.00 83.00 76 GLN A O 1
ATOM 591 N N . SER A 1 77 ? 0.471 -6.252 -0.401 1.00 79.38 77 SER A N 1
ATOM 592 C CA . SER A 1 77 ? -0.896 -5.822 -0.091 1.00 79.38 77 SER A CA 1
ATOM 593 C C . SER A 1 77 ? -1.007 -5.313 1.339 1.00 79.38 77 SER A C 1
ATOM 595 O O . SER A 1 77 ? -0.441 -5.896 2.267 1.00 79.38 77 SER A O 1
ATOM 597 N N . PHE A 1 78 ? -1.792 -4.259 1.510 1.00 76.75 78 PHE A N 1
ATOM 598 C CA . PHE A 1 78 ? -2.156 -3.690 2.793 1.00 76.75 78 PHE A CA 1
ATOM 599 C C . PHE A 1 78 ? -3.639 -3.333 2.804 1.00 76.75 78 PHE A C 1
ATOM 601 O O . PHE A 1 78 ? -4.228 -2.982 1.782 1.00 76.75 78 PHE A O 1
ATOM 608 N N . GLY A 1 79 ? -4.275 -3.431 3.956 1.00 70.19 79 GLY A N 1
ATOM 609 C CA . GLY A 1 79 ? -5.689 -3.112 4.060 1.00 70.19 79 GLY A CA 1
ATOM 610 C C . GLY A 1 79 ? -6.225 -3.403 5.441 1.00 70.19 79 GLY A C 1
ATOM 611 O O . GLY A 1 79 ? -5.474 -3.736 6.350 1.00 70.19 79 GLY A O 1
ATOM 612 N N . GLU A 1 80 ? -7.533 -3.288 5.581 1.00 67.12 80 GLU A N 1
ATOM 613 C CA . GLU A 1 80 ? -8.242 -3.605 6.811 1.00 67.12 80 GLU A CA 1
ATOM 614 C C . GLU A 1 80 ? -9.064 -4.877 6.598 1.00 67.12 80 GLU A C 1
ATOM 616 O O . GLU A 1 80 ? -9.774 -5.020 5.595 1.00 67.12 80 GLU A O 1
ATOM 621 N N . TYR A 1 81 ? -8.971 -5.824 7.528 1.00 60.25 81 TYR A N 1
ATOM 622 C CA . TYR A 1 81 ? -9.914 -6.928 7.582 1.00 60.25 81 TYR A CA 1
ATOM 623 C C . TYR A 1 81 ? -11.286 -6.392 7.990 1.00 60.25 81 TYR A C 1
ATOM 625 O O . TYR A 1 81 ? -11.419 -5.671 8.975 1.00 60.25 81 TYR A O 1
ATOM 633 N N . LYS A 1 82 ? -12.346 -6.802 7.282 1.00 55.91 82 LYS A N 1
ATOM 634 C CA . LYS A 1 82 ? -13.711 -6.498 7.744 1.00 55.91 82 LYS A CA 1
ATOM 635 C C . LYS A 1 82 ? -14.072 -7.224 9.039 1.00 55.91 82 LYS A C 1
ATOM 637 O O . LYS A 1 82 ? -14.953 -6.755 9.754 1.00 55.91 82 LYS A O 1
ATOM 642 N N . GLN A 1 83 ? -13.428 -8.358 9.323 1.00 51.75 83 GLN A N 1
ATOM 643 C CA . GLN A 1 83 ? -13.621 -9.138 10.542 1.00 51.75 83 GLN A CA 1
ATOM 644 C C . GLN A 1 83 ? -12.290 -9.779 10.979 1.00 51.75 83 GLN A C 1
ATOM 646 O O . GLN A 1 83 ? -11.743 -10.573 10.212 1.00 51.75 83 GLN A O 1
ATOM 651 N N . PRO A 1 84 ? -11.777 -9.459 12.184 1.00 52.84 84 PRO A N 1
ATOM 652 C CA . PRO A 1 84 ? -12.271 -8.420 13.097 1.00 52.84 84 PRO A CA 1
ATOM 653 C C . PRO A 1 84 ? -12.114 -7.012 12.487 1.00 52.84 84 PRO A C 1
ATOM 655 O O . PRO A 1 84 ? -11.077 -6.695 11.909 1.00 52.84 84 PRO A O 1
ATOM 658 N N . LYS A 1 85 ? -13.170 -6.191 12.578 1.00 54.97 85 LYS A N 1
ATOM 659 C CA . LYS A 1 85 ? -13.216 -4.814 12.048 1.00 54.97 85 LYS A CA 1
ATOM 660 C C . LYS A 1 85 ? -12.102 -3.975 12.690 1.00 54.97 85 LYS A C 1
ATOM 662 O O . LYS A 1 85 ? -11.875 -4.106 13.890 1.00 54.97 85 LYS A O 1
ATOM 667 N N . GLY A 1 86 ? -11.411 -3.139 11.918 1.00 53.25 86 GLY A N 1
ATOM 668 C CA . GLY A 1 86 ? -10.287 -2.327 12.397 1.00 53.25 86 GLY A CA 1
ATOM 669 C C . GLY A 1 86 ? -8.928 -3.039 12.420 1.00 53.25 86 GLY A C 1
ATOM 670 O O . GLY A 1 86 ? -7.914 -2.394 12.688 1.00 53.25 86 GLY A O 1
ATOM 671 N N . ALA A 1 87 ? -8.858 -4.342 12.121 1.00 60.03 87 ALA A N 1
ATOM 672 C CA . ALA A 1 87 ? -7.581 -5.049 12.064 1.00 60.03 87 ALA A CA 1
ATOM 673 C C . ALA A 1 87 ? -6.871 -4.780 10.733 1.00 60.03 87 ALA A C 1
ATOM 675 O O . ALA A 1 87 ? -7.219 -5.336 9.689 1.00 60.03 87 ALA A O 1
ATOM 676 N N . LEU A 1 88 ? -5.846 -3.933 10.778 1.00 63.56 88 LEU A N 1
ATOM 677 C CA . LEU A 1 88 ? -4.974 -3.673 9.641 1.00 63.56 88 LEU A CA 1
ATOM 678 C C . LEU A 1 88 ? -4.069 -4.877 9.374 1.00 63.56 88 LEU A C 1
ATOM 680 O O . LEU A 1 88 ? -3.467 -5.437 10.289 1.00 63.56 88 LEU A O 1
ATOM 684 N N . PHE A 1 89 ? -3.923 -5.247 8.106 1.00 66.38 89 PHE A N 1
ATOM 685 C CA . PHE A 1 89 ? -2.903 -6.182 7.665 1.00 66.38 89 PHE A CA 1
ATOM 686 C C . PHE A 1 89 ? -1.890 -5.493 6.771 1.00 66.38 89 PHE A C 1
ATOM 688 O O . PHE A 1 89 ? -2.222 -4.703 5.888 1.00 66.38 89 PHE 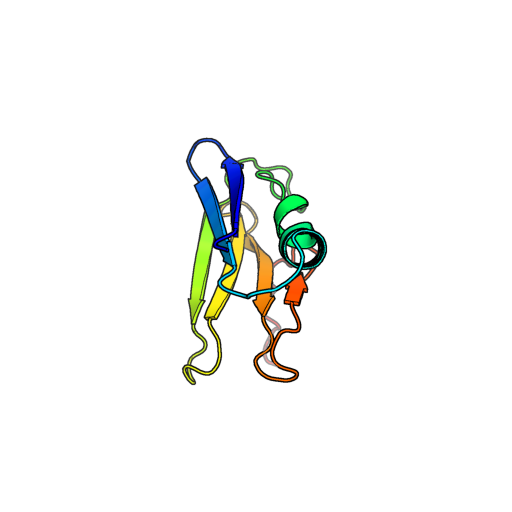A O 1
ATOM 695 N N . LEU A 1 90 ? -0.638 -5.888 6.965 1.00 63.78 90 LEU A N 1
ATOM 696 C CA . LEU A 1 90 ? 0.427 -5.708 6.003 1.00 63.78 90 LEU A CA 1
ATOM 697 C C . LEU A 1 90 ? 0.900 -7.106 5.629 1.00 63.78 90 LEU A C 1
ATOM 699 O O . LEU A 1 90 ? 1.496 -7.805 6.451 1.00 63.78 90 LEU A O 1
ATOM 703 N N . LYS A 1 91 ? 0.656 -7.536 4.390 1.00 65.88 91 LYS A N 1
ATOM 704 C CA . LYS A 1 91 ? 1.360 -8.709 3.875 1.00 65.88 91 LYS A CA 1
ATOM 705 C C . LYS A 1 91 ? 2.808 -8.288 3.655 1.00 65.88 91 LYS A C 1
ATOM 707 O O . LYS A 1 91 ? 3.150 -7.683 2.647 1.00 65.88 91 LYS A O 1
ATOM 712 N N . GLY A 1 92 ? 3.635 -8.524 4.673 1.00 56.59 92 GLY A N 1
ATOM 713 C CA . GLY A 1 92 ? 4.980 -7.957 4.807 1.00 56.59 92 GLY A CA 1
ATOM 714 C C . GLY A 1 92 ? 5.999 -8.428 3.769 1.00 56.59 92 GLY A C 1
ATOM 715 O O . GLY A 1 92 ? 7.087 -7.867 3.701 1.00 56.59 92 GLY A O 1
ATOM 716 N N . LYS A 1 93 ? 5.674 -9.427 2.942 1.00 65.06 93 LYS A N 1
ATOM 717 C CA . LYS A 1 93 ? 6.561 -9.907 1.881 1.00 65.06 93 LYS A CA 1
ATOM 718 C C . LYS A 1 93 ? 6.002 -9.523 0.521 1.00 65.06 93 LYS A C 1
ATOM 720 O O . LYS A 1 93 ? 4.810 -9.654 0.269 1.00 65.06 93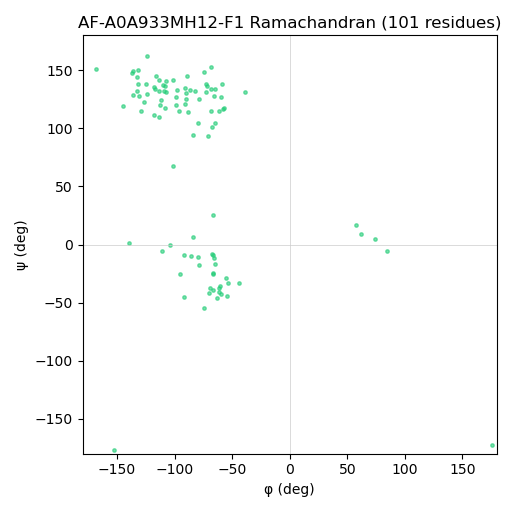 LYS A O 1
ATOM 725 N N . TRP A 1 94 ? 6.894 -9.066 -0.351 1.00 72.62 94 TRP A N 1
ATOM 726 C CA . TRP A 1 94 ? 6.611 -8.948 -1.772 1.00 72.62 94 TRP A CA 1
ATOM 727 C C . TRP A 1 94 ? 6.387 -10.354 -2.333 1.00 72.62 94 TRP A C 1
ATOM 729 O O . TRP A 1 94 ? 7.333 -11.124 -2.493 1.00 72.62 94 TRP A O 1
ATOM 739 N N . GLU A 1 95 ? 5.134 -10.706 -2.598 1.00 74.25 95 GLU A N 1
ATOM 740 C CA . GLU A 1 95 ? 4.760 -12.012 -3.132 1.00 74.25 95 GLU A CA 1
ATOM 741 C C . GLU A 1 95 ? 4.755 -11.931 -4.664 1.00 74.25 95 GLU A C 1
ATOM 743 O O . GLU A 1 95 ? 4.036 -11.119 -5.251 1.00 74.25 95 GLU A O 1
ATOM 748 N N . LYS A 1 96 ? 5.563 -12.757 -5.341 1.00 66.75 96 LYS A N 1
ATOM 749 C CA . LYS A 1 96 ? 5.421 -12.964 -6.790 1.00 66.75 96 LYS A CA 1
ATOM 750 C C . LYS A 1 96 ? 4.175 -13.811 -7.024 1.00 66.75 96 LYS A C 1
ATOM 752 O O . LYS A 1 96 ? 4.012 -14.843 -6.384 1.00 66.75 96 LYS A O 1
ATOM 757 N N . TYR A 1 97 ? 3.305 -13.395 -7.943 1.00 56.62 97 TYR A N 1
ATOM 758 C CA . TYR A 1 97 ? 2.229 -14.266 -8.407 1.00 56.62 97 TYR A CA 1
ATOM 759 C C . TYR A 1 97 ? 2.840 -15.432 -9.192 1.00 56.62 97 TYR A C 1
ATOM 761 O O . TYR A 1 97 ? 3.223 -15.274 -10.350 1.00 56.62 97 TYR A O 1
ATOM 769 N N . THR A 1 98 ? 2.953 -16.595 -8.559 1.00 50.31 98 THR A N 1
ATOM 770 C CA . THR A 1 98 ? 3.080 -17.871 -9.256 1.00 50.31 98 THR A CA 1
ATOM 771 C C . THR A 1 98 ? 1.664 -18.379 -9.515 1.00 50.31 98 THR A C 1
ATOM 773 O O . THR A 1 98 ? 0.952 -18.663 -8.550 1.00 50.31 98 THR A O 1
ATOM 776 N N . PRO A 1 99 ? 1.198 -18.481 -10.774 1.00 45.75 99 PRO A N 1
ATOM 777 C CA . PRO A 1 99 ? 0.027 -19.302 -11.037 1.00 45.75 99 PRO A CA 1
ATOM 778 C C . PRO A 1 99 ? 0.372 -20.710 -10.542 1.00 45.75 99 PRO A C 1
ATOM 780 O O . PRO A 1 99 ? 1.339 -21.308 -11.011 1.00 45.75 99 PRO A O 1
ATOM 783 N N . GLN A 1 100 ? -0.349 -21.206 -9.534 1.00 38.84 100 GLN A N 1
ATOM 784 C CA . GLN A 1 100 ? -0.272 -22.624 -9.208 1.00 38.84 100 GLN A CA 1
ATOM 785 C C . GLN A 1 100 ? -0.716 -23.379 -10.465 1.00 38.84 100 GLN A C 1
ATOM 787 O O . GLN A 1 100 ? -1.781 -23.046 -10.997 1.00 38.84 100 GLN A O 1
ATOM 792 N N . PRO A 1 101 ? 0.076 -24.335 -10.981 1.00 42.56 101 PRO A N 1
ATOM 793 C CA . PRO A 1 101 ? -0.427 -25.228 -12.007 1.00 42.56 101 PRO A CA 1
ATOM 794 C C . PRO A 1 101 ? -1.660 -25.923 -11.423 1.00 42.56 101 PRO A C 1
ATOM 796 O O . PRO A 1 101 ? -1.575 -26.574 -10.383 1.00 42.56 101 PRO A O 1
ATOM 799 N N . GLN A 1 102 ? -2.820 -25.697 -12.040 1.00 42.84 102 GLN A N 1
ATOM 800 C CA . GLN A 1 102 ? -3.990 -26.529 -11.794 1.00 42.84 102 GLN A CA 1
ATOM 801 C C . GLN A 1 102 ? -3.596 -27.940 -12.238 1.00 42.84 102 GLN A C 1
ATOM 803 O O . GLN A 1 102 ? -3.237 -28.130 -13.400 1.00 42.84 102 GLN A O 1
ATOM 808 N N . ALA A 1 103 ? -3.539 -28.855 -11.270 1.00 45.03 103 ALA A N 1
ATOM 809 C CA . ALA A 1 103 ? -3.348 -30.281 -11.505 1.00 45.03 103 ALA A CA 1
ATOM 810 C C . ALA A 1 103 ? -4.550 -30.871 -12.249 1.00 45.03 103 ALA A C 1
ATOM 812 O O . ALA A 1 103 ? -5.678 -30.371 -12.015 1.00 45.03 103 ALA A O 1
#

Mean predicted aligned error: 9.81 Å

Radius of gyration: 15.11 Å; Cα contacts (8 Å, |Δi|>4): 170; chains: 1; bounding box: 33×46×34 Å